Protein AF-A0A1G7WP60-F1 (afdb_monomer)

Solvent-accessible surface area (backbone atoms only — not comparable to full-atom values): 7388 Å² total; per-residue (Å²): 134,84,81,77,76,77,74,82,80,55,51,59,45,76,47,82,53,97,54,38,37,41,36,42,35,50,41,74,54,58,90,86,69,83,84,66,92,52,70,36,34,30,38,42,39,33,28,34,63,44,80,41,65,74,51,97,88,48,93,49,71,43,82,43,76,42,82,75,45,76,52,78,24,70,24,70,66,59,41,63,73,45,45,60,69,62,47,53,78,79,42,88,51,67,67,62,50,49,52,52,52,61,46,51,61,65,59,56,87,58,95,74,61,78,73,72,80,77,120

Secondary structure (DSSP, 8-state):
----------SEEEEE-SSEEEEEEEEEPPTT--S-S-SEEEEEEEEEEEEEES-SS---EEEEEEEEEEEEESSHHHHHHHHHHHHHTT---HHHHHHHHHHHHTTSPPTTGGGSTT-

Mean predicted aligned error: 8.59 Å

Structure (mmCIF, N/CA/C/O backbone):
data_AF-A0A1G7WP60-F1
#
_entry.id   AF-A0A1G7WP60-F1
#
loop_
_atom_site.group_PDB
_atom_site.id
_atom_site.type_symbol
_atom_site.label_atom_id
_atom_site.label_alt_id
_atom_site.label_comp_id
_atom_site.label_asym_id
_atom_site.label_entity_id
_atom_site.label_seq_id
_atom_site.pdbx_PDB_ins_code
_atom_site.Cartn_x
_atom_site.Cartn_y
_atom_site.Cartn_z
_atom_site.occupancy
_atom_site.B_iso_or_equiv
_atom_site.auth_seq_id
_atom_site.auth_comp_id
_atom_site.auth_asym_id
_atom_site.auth_atom_id
_atom_site.pdbx_PDB_model_num
ATOM 1 N N . MET A 1 1 ? 32.785 -21.771 -2.236 1.00 37.09 1 MET A N 1
ATOM 2 C CA . MET A 1 1 ? 31.496 -21.533 -2.919 1.00 37.09 1 MET A CA 1
ATOM 3 C C . MET A 1 1 ? 30.654 -20.648 -2.013 1.00 37.09 1 MET A C 1
ATOM 5 O O . MET A 1 1 ? 30.282 -21.105 -0.944 1.00 37.09 1 MET A O 1
ATOM 9 N N . LEU A 1 2 ? 30.449 -19.373 -2.360 1.00 39.25 2 LEU A N 1
ATOM 10 C CA . LEU A 1 2 ? 29.543 -18.499 -1.605 1.00 39.25 2 LEU A CA 1
ATOM 11 C C . LEU A 1 2 ? 28.111 -18.818 -2.043 1.00 39.25 2 LEU A C 1
ATOM 13 O O . LEU A 1 2 ? 27.743 -18.547 -3.187 1.00 39.25 2 LEU A O 1
ATOM 17 N N . GLU A 1 3 ? 27.310 -19.388 -1.149 1.00 38.91 3 GLU A N 1
ATOM 18 C CA . GLU A 1 3 ? 25.867 -19.475 -1.343 1.00 38.91 3 GLU A CA 1
ATOM 19 C C . GLU A 1 3 ? 25.309 -18.052 -1.479 1.00 38.91 3 GLU A C 1
ATOM 21 O O . GLU A 1 3 ? 25.243 -17.286 -0.514 1.00 38.91 3 GLU A O 1
ATOM 26 N N . LYS A 1 4 ? 24.913 -17.665 -2.699 1.00 42.62 4 LYS A N 1
ATOM 27 C CA . LYS A 1 4 ? 24.044 -16.505 -2.907 1.00 42.62 4 LYS A CA 1
ATOM 28 C C . LYS A 1 4 ? 22.752 -16.788 -2.142 1.00 42.62 4 LYS A C 1
ATOM 30 O O . LYS A 1 4 ? 21.892 -17.507 -2.647 1.00 42.62 4 LYS A O 1
ATOM 35 N N . LYS A 1 5 ? 22.599 -16.221 -0.940 1.00 42.31 5 LYS A N 1
ATOM 36 C CA . LYS A 1 5 ? 21.296 -16.118 -0.272 1.00 42.31 5 LYS A CA 1
ATOM 37 C C . LYS A 1 5 ? 20.325 -15.512 -1.286 1.00 42.31 5 LYS A C 1
ATOM 39 O O . LYS A 1 5 ? 20.432 -14.330 -1.605 1.00 42.31 5 LYS A O 1
ATOM 44 N N . LYS A 1 6 ? 19.412 -16.321 -1.838 1.00 45.34 6 LYS A N 1
ATOM 45 C CA . LYS A 1 6 ? 18.284 -15.838 -2.644 1.00 45.34 6 LYS A CA 1
ATOM 46 C C . LYS A 1 6 ? 17.517 -14.868 -1.747 1.00 45.34 6 LYS A C 1
ATOM 48 O O . LYS A 1 6 ? 16.835 -15.300 -0.820 1.00 45.34 6 LYS A O 1
ATOM 53 N N . GLN A 1 7 ? 17.691 -13.565 -1.968 1.00 53.47 7 GLN A N 1
ATOM 54 C CA . GLN A 1 7 ? 16.920 -12.531 -1.288 1.00 53.47 7 GLN A CA 1
ATOM 55 C C . GLN A 1 7 ? 15.442 -12.881 -1.496 1.00 53.47 7 GLN A C 1
ATOM 57 O O . GLN A 1 7 ? 14.991 -12.990 -2.639 1.00 53.47 7 GLN A O 1
ATOM 62 N N . LYS A 1 8 ? 14.709 -13.150 -0.410 1.00 60.06 8 LYS A N 1
ATOM 63 C CA . LYS A 1 8 ? 13.287 -13.492 -0.494 1.00 60.06 8 LYS A CA 1
ATOM 64 C C . LYS A 1 8 ? 12.569 -12.296 -1.116 1.00 60.06 8 LYS A C 1
ATOM 66 O O . LYS A 1 8 ? 12.548 -11.216 -0.528 1.00 60.06 8 LYS A O 1
ATOM 71 N N . ARG A 1 9 ? 12.070 -12.484 -2.337 1.00 70.31 9 ARG A N 1
ATOM 72 C CA . ARG A 1 9 ? 11.338 -11.467 -3.094 1.00 70.31 9 ARG A CA 1
ATOM 73 C C . ARG A 1 9 ? 10.068 -11.119 -2.320 1.00 70.31 9 ARG A C 1
ATOM 75 O O . ARG A 1 9 ? 9.400 -12.017 -1.814 1.00 70.31 9 ARG A O 1
ATOM 82 N N . LEU A 1 10 ? 9.787 -9.828 -2.176 1.00 80.62 10 LEU A N 1
ATOM 83 C CA . LEU A 1 10 ? 8.564 -9.357 -1.536 1.00 80.62 10 LEU A CA 1
ATOM 84 C C . LEU A 1 10 ? 7.500 -9.149 -2.608 1.00 80.62 10 LEU A C 1
ATOM 86 O O . LEU A 1 10 ? 7.736 -8.444 -3.588 1.00 80.62 10 LEU A O 1
ATOM 90 N N . ASP A 1 11 ? 6.334 -9.749 -2.402 1.00 90.31 11 ASP A N 1
ATOM 91 C CA . ASP A 1 11 ? 5.169 -9.549 -3.270 1.00 90.31 11 ASP A CA 1
ATOM 92 C C . ASP A 1 11 ? 4.296 -8.395 -2.771 1.00 90.31 11 ASP A C 1
ATOM 94 O O . ASP A 1 11 ? 3.508 -7.828 -3.519 1.00 90.31 11 ASP A O 1
ATOM 98 N N . PHE A 1 12 ? 4.462 -7.990 -1.512 1.00 95.81 12 PHE A N 1
ATOM 99 C CA . PHE A 1 12 ? 3.811 -6.811 -0.966 1.00 95.81 12 PHE A CA 1
ATOM 100 C C . PHE A 1 12 ? 4.610 -6.204 0.186 1.00 95.81 12 PHE A C 1
ATOM 102 O O . PHE A 1 12 ? 5.424 -6.864 0.837 1.00 95.81 12 PHE A O 1
ATOM 109 N N . VAL A 1 13 ? 4.332 -4.933 0.450 1.00 96.44 13 VAL A N 1
ATOM 110 C CA . V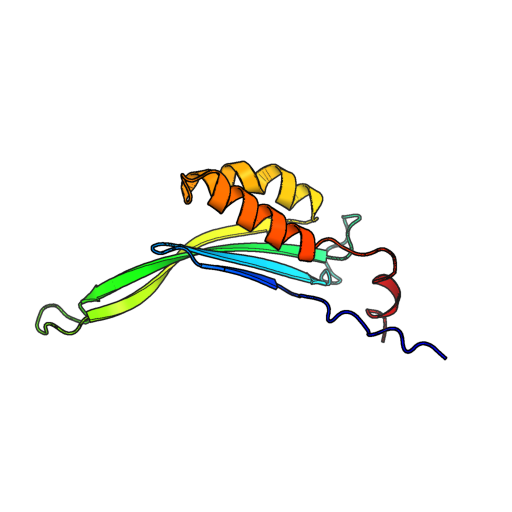AL A 1 13 ? 4.704 -4.227 1.670 1.00 96.44 13 VAL A CA 1
ATOM 111 C C . VAL A 1 13 ? 3.456 -3.669 2.331 1.00 96.44 13 VAL A C 1
ATOM 113 O O . VAL A 1 13 ? 2.454 -3.365 1.682 1.00 96.44 13 VAL A O 1
ATOM 116 N N . LYS A 1 14 ? 3.522 -3.554 3.652 1.00 96.31 14 LYS A N 1
ATOM 117 C CA . LYS A 1 14 ? 2.431 -3.063 4.479 1.00 96.31 14 LYS A C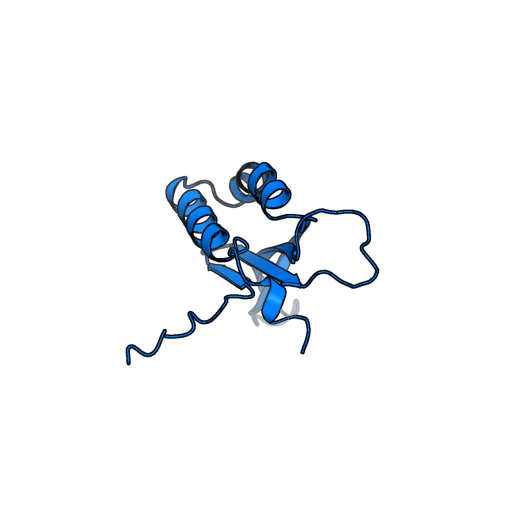A 1
ATOM 118 C C . LYS A 1 14 ? 2.973 -2.020 5.440 1.00 96.31 14 LYS A C 1
ATOM 120 O O . LYS A 1 14 ? 3.961 -2.272 6.124 1.00 96.31 14 LYS A O 1
ATOM 125 N N . TYR A 1 15 ? 2.294 -0.887 5.494 1.00 96.44 15 TYR A N 1
ATOM 126 C CA . TYR A 1 15 ? 2.511 0.169 6.464 1.00 96.44 15 TYR A CA 1
ATOM 127 C C . TYR A 1 15 ? 1.295 0.270 7.381 1.00 96.44 15 TYR A C 1
ATOM 129 O O . TYR A 1 15 ? 0.150 0.223 6.921 1.00 96.44 15 TYR A O 1
ATOM 137 N N . LEU A 1 16 ? 1.554 0.370 8.680 1.00 94.25 16 LEU A N 1
ATOM 138 C CA . LEU A 1 16 ? 0.538 0.490 9.716 1.00 94.25 16 LEU A CA 1
ATOM 139 C C . LEU A 1 16 ? 0.690 1.853 10.382 1.00 94.25 16 LEU A C 1
ATOM 141 O O . LEU A 1 16 ? 1.711 2.124 11.004 1.00 94.25 16 LEU A O 1
ATOM 145 N N . ASN A 1 17 ? -0.339 2.677 10.252 1.00 90.31 17 ASN A N 1
ATOM 146 C CA . ASN A 1 17 ? -0.550 3.882 11.038 1.00 90.31 17 ASN A CA 1
ATOM 147 C C . ASN A 1 17 ? -1.749 3.652 11.973 1.00 90.31 17 ASN A C 1
ATOM 149 O O . ASN A 1 17 ? -2.527 2.718 11.763 1.00 90.31 17 ASN A O 1
ATOM 153 N N . ASP A 1 18 ? -1.923 4.516 12.972 1.00 86.62 18 ASP A N 1
ATOM 154 C CA . ASP A 1 18 ? -2.982 4.376 13.982 1.00 86.62 18 ASP A CA 1
ATOM 155 C C . ASP A 1 18 ? -4.385 4.281 13.355 1.00 86.62 18 ASP A C 1
ATOM 157 O O . ASP A 1 18 ? -5.185 3.418 13.721 1.00 86.62 18 ASP A O 1
ATOM 161 N N . ASP A 1 19 ? -4.650 5.111 12.344 1.00 89.56 19 ASP A N 1
ATOM 162 C CA . ASP A 1 19 ? -5.930 5.137 11.632 1.00 89.56 19 ASP A CA 1
ATOM 163 C C . ASP A 1 19 ? -5.945 4.269 10.369 1.00 89.56 19 ASP A C 1
ATOM 165 O O . ASP A 1 19 ? -6.964 3.656 10.035 1.00 89.56 19 ASP A O 1
ATOM 169 N N . TYR A 1 20 ? -4.823 4.217 9.647 1.00 94.81 20 TYR A N 1
ATOM 170 C CA . TYR A 1 20 ? -4.766 3.705 8.279 1.00 94.81 20 TYR A CA 1
ATOM 171 C C . TYR A 1 20 ? -3.772 2.562 8.127 1.00 94.81 20 TYR A C 1
ATOM 173 O O . TYR A 1 20 ? -2.653 2.587 8.626 1.00 94.81 20 TYR A O 1
ATOM 181 N N . THR A 1 21 ? -4.166 1.570 7.344 1.00 95.88 21 THR A N 1
ATOM 182 C CA . THR A 1 21 ? -3.291 0.531 6.818 1.00 95.88 21 THR A CA 1
ATOM 183 C C . THR A 1 21 ? -3.105 0.777 5.3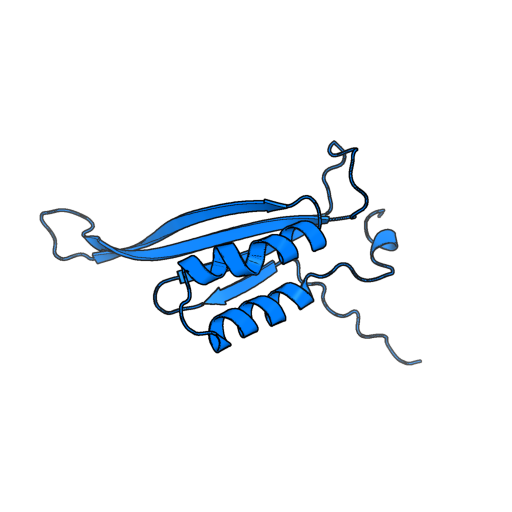32 1.00 95.88 21 THR A C 1
ATOM 185 O O . THR A 1 21 ? -4.082 0.804 4.587 1.00 95.88 21 THR A O 1
ATOM 188 N N . ILE A 1 22 ? -1.855 0.929 4.908 1.00 97.38 22 ILE A N 1
ATOM 189 C CA . ILE A 1 22 ? -1.483 1.095 3.504 1.00 97.38 22 ILE A CA 1
ATOM 190 C C . ILE A 1 22 ? -0.797 -0.192 3.056 1.00 97.38 22 ILE A C 1
ATOM 192 O O . ILE A 1 22 ? 0.172 -0.637 3.673 1.00 97.38 22 ILE A O 1
ATOM 196 N N . VAL A 1 23 ? -1.297 -0.807 1.991 1.00 97.62 23 VAL A N 1
ATOM 197 C CA . VAL A 1 23 ? -0.717 -2.006 1.384 1.00 97.62 23 VAL A CA 1
ATOM 198 C C . VAL A 1 23 ? -0.346 -1.680 -0.047 1.00 97.62 23 VAL A C 1
ATOM 200 O O . VAL A 1 23 ? -1.187 -1.239 -0.826 1.00 97.62 23 VAL A O 1
ATOM 203 N N . ILE A 1 24 ? 0.910 -1.937 -0.392 1.00 97.81 24 ILE A N 1
ATOM 204 C CA . ILE A 1 24 ? 1.397 -1.865 -1.765 1.00 97.81 24 ILE A CA 1
ATOM 205 C C . ILE A 1 24 ? 1.789 -3.2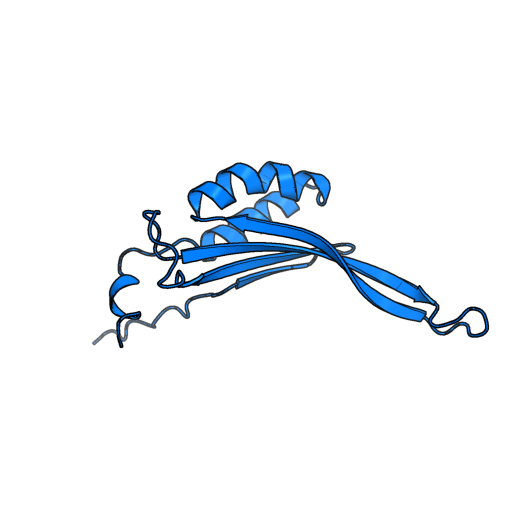79 -2.155 1.00 97.81 24 ILE A C 1
ATOM 207 O O . ILE A 1 24 ? 2.590 -3.901 -1.464 1.00 97.81 24 ILE A O 1
ATOM 211 N N . ALA A 1 25 ? 1.221 -3.803 -3.230 1.00 96.75 25 ALA A N 1
ATOM 212 C CA . ALA A 1 25 ? 1.526 -5.135 -3.731 1.00 96.75 25 ALA A CA 1
ATOM 213 C C . ALA A 1 25 ? 2.042 -5.066 -5.166 1.00 96.75 25 ALA A C 1
ATOM 215 O O . ALA A 1 25 ? 1.683 -4.162 -5.920 1.00 96.75 25 ALA A O 1
ATOM 216 N N . ARG A 1 26 ? 2.865 -6.039 -5.547 1.00 93.81 26 ARG A N 1
ATOM 217 C CA . ARG A 1 26 ? 3.268 -6.302 -6.925 1.00 93.81 26 ARG A CA 1
ATOM 218 C C . ARG A 1 26 ? 2.839 -7.712 -7.299 1.00 93.81 26 ARG A C 1
ATOM 220 O O . ARG A 1 26 ? 2.965 -8.637 -6.506 1.00 93.81 26 ARG A O 1
ATOM 227 N N . HIS A 1 27 ? 2.357 -7.879 -8.517 1.00 91.62 27 HIS A N 1
ATOM 228 C CA . HIS A 1 27 ? 1.970 -9.173 -9.061 1.00 91.62 27 HIS A CA 1
ATOM 229 C C . HIS A 1 27 ? 2.599 -9.333 -10.443 1.00 91.62 27 HIS A C 1
ATOM 231 O O . HIS A 1 27 ? 2.625 -8.349 -11.194 1.00 91.62 27 HIS A O 1
ATOM 237 N N . PRO A 1 28 ? 3.109 -10.526 -10.806 1.00 89.88 28 PRO A N 1
ATOM 238 C CA . PRO A 1 28 ? 3.525 -10.797 -12.176 1.00 89.88 28 PRO A CA 1
ATOM 239 C C . PRO A 1 28 ? 2.414 -10.416 -13.146 1.00 89.88 28 PRO A C 1
ATOM 241 O O . PRO A 1 28 ? 1.232 -10.627 -12.873 1.00 89.88 28 PRO A O 1
ATOM 244 N N . ARG A 1 29 ? 2.752 -9.798 -14.267 1.00 85.56 29 ARG A N 1
ATOM 245 C CA . ARG A 1 29 ? 1.707 -9.336 -15.170 1.00 85.56 29 ARG A CA 1
ATOM 246 C C . ARG A 1 29 ? 0.872 -10.507 -15.698 1.00 85.56 29 ARG A C 1
ATOM 248 O O . ARG A 1 29 ? 1.385 -11.581 -15.996 1.00 85.56 29 ARG A O 1
ATOM 255 N N . PHE A 1 30 ? -0.429 -10.276 -15.838 1.00 83.38 30 PHE A N 1
ATOM 256 C CA . PHE A 1 30 ? -1.314 -11.234 -16.483 1.00 83.38 30 PHE A CA 1
ATOM 257 C C . PHE A 1 30 ? -1.031 -11.308 -17.985 1.00 83.38 30 PHE A C 1
ATOM 259 O O . PHE A 1 30 ? -0.879 -10.281 -18.642 1.00 83.38 30 PHE A O 1
ATOM 266 N N . HIS A 1 31 ? -1.048 -12.518 -18.541 1.00 80.81 31 HIS A N 1
ATOM 267 C CA . HIS A 1 31 ? -0.756 -12.786 -19.955 1.00 80.81 31 HIS A CA 1
ATOM 268 C C . HIS A 1 31 ? -1.605 -11.973 -20.952 1.00 80.81 31 HIS A C 1
ATOM 270 O O . HIS A 1 31 ? -1.171 -11.738 -22.074 1.00 80.81 31 HIS A O 1
ATOM 276 N N . TRP A 1 32 ? -2.796 -11.519 -20.551 1.00 79.88 32 TRP A N 1
ATOM 277 C CA . TRP A 1 32 ? -3.706 -10.734 -21.390 1.00 79.88 32 TRP A CA 1
ATOM 278 C C . TRP A 1 32 ? -3.409 -9.220 -21.411 1.00 79.88 32 TRP A C 1
ATOM 280 O O . TRP A 1 32 ? -4.019 -8.492 -22.187 1.00 79.88 32 TRP A O 1
ATOM 290 N N . MET A 1 33 ? -2.48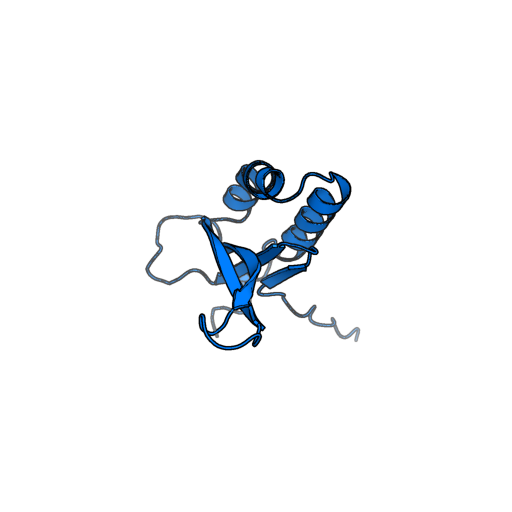3 -8.718 -20.585 1.00 75.31 33 MET A N 1
ATOM 291 C CA . MET A 1 33 ? -2.086 -7.303 -20.569 1.00 75.31 33 MET A CA 1
ATOM 292 C C . MET A 1 33 ? -0.889 -7.070 -21.514 1.00 75.31 33 MET A C 1
ATOM 294 O O . MET A 1 33 ? 0.268 -7.135 -21.102 1.00 75.31 33 MET A O 1
ATOM 298 N N . SER A 1 34 ? -1.161 -6.799 -22.792 1.00 59.84 34 SER A N 1
ATOM 299 C CA . SER A 1 34 ? -0.180 -6.827 -23.897 1.00 59.84 34 SER A CA 1
ATOM 300 C C . SER A 1 34 ? 0.571 -5.516 -24.206 1.00 59.84 34 SER A C 1
ATOM 302 O O . SER A 1 34 ? 1.323 -5.477 -25.175 1.00 59.84 34 SER A O 1
ATOM 304 N N . HIS A 1 35 ? 0.407 -4.434 -23.430 1.00 61.59 35 HIS A N 1
ATOM 305 C CA . HIS A 1 35 ? 0.794 -3.076 -23.879 1.00 61.59 35 HIS A CA 1
ATOM 306 C C . HIS A 1 35 ? 1.728 -2.278 -22.958 1.00 61.59 35 HIS A C 1
ATOM 308 O O . HIS A 1 35 ? 1.699 -1.049 -22.970 1.00 61.59 35 HIS A O 1
ATOM 314 N N . THR A 1 36 ? 2.570 -2.927 -22.155 1.00 64.56 36 THR A N 1
ATOM 315 C CA . THR A 1 36 ? 3.438 -2.195 -21.214 1.00 64.56 36 THR A CA 1
ATOM 316 C C . THR A 1 36 ? 4.807 -2.845 -21.032 1.00 64.56 36 THR A C 1
ATOM 318 O O . THR A 1 36 ? 4.947 -4.057 -21.136 1.00 64.56 36 THR A O 1
ATOM 321 N N . GLU A 1 37 ? 5.827 -2.047 -20.720 1.00 72.12 37 GLU A N 1
ATOM 322 C CA . GLU A 1 37 ? 7.229 -2.503 -20.674 1.00 72.12 37 GLU A CA 1
ATOM 323 C C . GLU A 1 37 ? 7.637 -3.189 -19.353 1.00 72.12 37 GLU A C 1
ATOM 325 O O . GLU A 1 37 ? 8.641 -3.889 -19.311 1.00 72.12 37 GLU A O 1
ATOM 330 N N . SER A 1 38 ? 6.880 -3.014 -18.261 1.00 83.12 38 SER A N 1
ATOM 331 C CA . SER A 1 38 ? 7.214 -3.640 -16.958 1.00 83.12 38 SER A CA 1
ATOM 332 C C . SER A 1 38 ? 6.816 -5.123 -16.892 1.00 83.12 38 SER A C 1
ATOM 334 O O . SER A 1 38 ? 5.882 -5.521 -17.567 1.00 83.12 38 SER A O 1
ATOM 336 N N . ASN A 1 39 ? 7.449 -5.954 -16.061 1.00 86.06 39 ASN A N 1
ATOM 337 C CA . ASN A 1 39 ? 7.009 -7.351 -15.872 1.00 86.06 39 ASN A CA 1
ATOM 338 C C . ASN A 1 39 ? 5.943 -7.522 -14.779 1.00 86.06 39 ASN A C 1
ATOM 340 O O . ASN A 1 39 ? 5.385 -8.609 -14.605 1.00 86.06 39 ASN A O 1
ATOM 344 N N . TYR A 1 40 ? 5.632 -6.445 -14.060 1.00 90.50 40 TYR A N 1
ATOM 345 C CA . TYR A 1 40 ? 4.734 -6.457 -12.916 1.00 90.50 40 TYR A CA 1
ATOM 346 C C . TYR A 1 40 ? 3.590 -5.456 -13.081 1.00 90.50 40 TYR A C 1
ATOM 348 O O . TYR A 1 40 ? 3.682 -4.457 -13.797 1.00 90.50 40 TYR A O 1
ATOM 356 N N . VAL A 1 41 ? 2.499 -5.745 -12.383 1.00 92.69 41 VAL A N 1
ATOM 357 C CA . VAL A 1 41 ? 1.399 -4.823 -12.100 1.00 92.69 41 VAL A CA 1
ATOM 358 C C . VAL A 1 41 ? 1.431 -4.534 -10.608 1.00 92.69 41 VAL A C 1
ATOM 360 O O . VAL A 1 41 ? 1.713 -5.426 -9.807 1.00 92.69 41 VAL A O 1
ATOM 363 N N . TYR A 1 42 ? 1.158 -3.291 -10.237 1.00 95.00 42 TYR A N 1
ATOM 364 C CA . TYR A 1 42 ? 1.218 -2.838 -8.856 1.00 95.00 42 TYR A CA 1
ATOM 365 C C . TYR A 1 42 ? -0.164 -2.432 -8.363 1.00 95.00 42 TYR A C 1
ATOM 367 O O . TYR A 1 42 ? -0.962 -1.871 -9.109 1.00 95.00 42 TYR A O 1
ATOM 375 N N . PHE A 1 43 ? -0.431 -2.695 -7.092 1.00 96.88 43 PHE A N 1
ATOM 376 C CA . PHE A 1 43 ? -1.696 -2.401 -6.434 1.00 96.88 43 PHE A CA 1
ATOM 377 C C . PHE A 1 43 ? -1.420 -1.559 -5.199 1.00 96.88 43 PHE A C 1
ATOM 379 O O . PHE A 1 43 ? -0.515 -1.882 -4.432 1.00 96.88 43 PHE A O 1
ATOM 386 N N . LEU A 1 44 ? -2.209 -0.512 -4.994 1.00 98.12 44 LEU A N 1
ATOM 387 C CA . LEU A 1 44 ? -2.210 0.291 -3.776 1.00 98.12 44 LEU A CA 1
ATOM 388 C C . LEU A 1 44 ? -3.590 0.187 -3.138 1.00 98.12 44 LEU A C 1
ATOM 390 O O . LEU A 1 44 ? -4.577 0.537 -3.778 1.00 98.12 44 LEU A O 1
ATOM 394 N N . TYR A 1 45 ? -3.638 -0.258 -1.887 1.00 97.75 45 TYR A N 1
ATOM 395 C CA . TYR A 1 45 ? -4.841 -0.298 -1.065 1.00 97.75 45 TYR A CA 1
ATOM 396 C C . TYR A 1 45 ? -4.621 0.518 0.201 1.00 97.75 45 TYR A C 1
ATOM 398 O O . TYR A 1 45 ? -3.583 0.390 0.852 1.00 97.75 45 TYR A O 1
ATOM 406 N N . ILE A 1 46 ? -5.613 1.317 0.581 1.00 97.44 46 ILE A N 1
ATOM 407 C CA . ILE A 1 46 ? -5.616 2.046 1.849 1.00 97.44 46 ILE A CA 1
ATOM 408 C C . ILE A 1 46 ? -6.915 1.719 2.562 1.00 97.44 46 ILE A C 1
ATOM 410 O O . ILE A 1 46 ? -8.000 1.961 2.034 1.00 97.44 46 ILE A O 1
ATOM 414 N N . THR A 1 47 ? -6.806 1.155 3.759 1.00 96.44 47 THR A N 1
ATOM 415 C CA . THR A 1 47 ? -7.958 0.829 4.598 1.00 96.44 47 THR A CA 1
ATOM 416 C C . THR A 1 47 ? -7.881 1.574 5.915 1.00 96.44 47 THR A C 1
ATOM 418 O O . THR A 1 47 ? -6.820 1.603 6.536 1.00 96.44 47 THR A O 1
ATOM 421 N N . ARG A 1 48 ? -9.001 2.106 6.392 1.00 94.50 48 ARG A N 1
ATOM 422 C CA . ARG A 1 48 ? -9.108 2.682 7.731 1.00 94.50 48 ARG A CA 1
ATOM 423 C C . ARG A 1 48 ? -9.663 1.657 8.706 1.00 94.50 48 ARG A C 1
ATOM 425 O O . ARG A 1 48 ? -10.686 1.033 8.423 1.00 94.50 48 ARG A O 1
ATOM 432 N N . THR A 1 49 ? -9.031 1.516 9.866 1.00 87.88 49 THR A N 1
ATOM 433 C CA . THR A 1 49 ? -9.646 0.772 10.967 1.00 87.88 49 THR A CA 1
ATOM 434 C C . THR A 1 49 ? -10.726 1.642 11.606 1.00 87.88 49 THR A C 1
ATOM 436 O O . THR A 1 49 ? -10.446 2.760 12.026 1.00 87.88 49 THR A O 1
ATOM 439 N N . GLN A 1 50 ? -11.945 1.125 11.744 1.00 85.50 50 GLN A N 1
ATOM 440 C CA . GLN A 1 50 ? -12.996 1.762 12.536 1.00 85.50 50 GLN A CA 1
ATOM 441 C C . GLN A 1 50 ? -13.630 0.785 13.519 1.00 85.50 50 GLN A C 1
ATOM 443 O O . GLN A 1 50 ? -13.950 -0.352 13.177 1.00 85.50 50 GLN A O 1
ATOM 448 N N . ASN A 1 51 ? -13.863 1.270 14.733 1.00 83.44 51 ASN A N 1
ATOM 449 C CA . ASN A 1 51 ? -14.689 0.601 15.724 1.00 83.44 51 ASN A CA 1
ATOM 450 C C . ASN A 1 51 ? -16.148 0.999 15.485 1.00 83.44 51 ASN A C 1
ATOM 452 O O . ASN A 1 51 ? -16.461 2.189 15.449 1.00 83.44 51 ASN A O 1
ATOM 456 N N . ARG A 1 52 ? -17.035 0.022 15.294 1.00 79.50 52 ARG A N 1
ATOM 457 C CA . ARG A 1 52 ? -18.478 0.246 15.132 1.00 79.50 52 ARG A CA 1
ATOM 458 C C . ARG A 1 52 ? -19.254 -0.672 16.064 1.00 79.50 52 ARG A C 1
ATOM 460 O O . ARG A 1 52 ? -18.836 -1.804 16.303 1.00 79.50 52 ARG A O 1
ATOM 467 N N . PHE A 1 53 ? -20.382 -0.185 16.567 1.00 81.88 53 PHE A N 1
ATOM 468 C CA . PHE A 1 53 ? -21.314 -1.012 17.324 1.00 81.88 53 PHE A CA 1
ATOM 469 C C . PHE A 1 53 ? -21.889 -2.111 16.428 1.00 81.88 53 PHE A C 1
ATOM 471 O O . PHE A 1 53 ? -22.140 -1.883 15.243 1.00 81.88 53 PHE A O 1
ATOM 478 N N . ILE A 1 54 ? -22.018 -3.314 16.984 1.00 78.38 54 ILE A N 1
ATOM 479 C CA . ILE A 1 54 ? -22.526 -4.486 16.261 1.00 78.38 54 ILE A CA 1
ATOM 480 C C . ILE A 1 54 ? -24.045 -4.383 16.081 1.00 78.38 54 ILE A C 1
ATOM 482 O O . ILE A 1 54 ? -24.556 -4.744 15.024 1.00 78.38 54 ILE A O 1
ATOM 486 N N . ASP A 1 55 ? -24.752 -3.847 17.076 1.00 76.00 55 ASP A N 1
ATOM 487 C CA . ASP A 1 55 ? -26.164 -3.485 16.979 1.00 76.00 55 ASP A CA 1
ATOM 488 C C . ASP A 1 55 ? -26.471 -2.229 17.826 1.00 76.00 55 ASP A C 1
ATOM 490 O O . ASP A 1 55 ? -25.606 -1.706 18.528 1.00 76.00 55 ASP A O 1
ATOM 494 N N . GLU A 1 56 ? -27.708 -1.734 17.759 1.00 73.44 56 GLU A N 1
ATOM 495 C CA . GLU A 1 56 ? -28.172 -0.573 18.540 1.00 73.44 56 GLU A CA 1
ATOM 496 C C . GLU A 1 56 ? -28.537 -0.912 20.000 1.00 73.44 56 GLU A C 1
ATOM 498 O O . GLU A 1 56 ? -28.859 -0.022 20.786 1.00 73.44 56 GLU A O 1
ATOM 503 N N . LYS A 1 57 ? -28.536 -2.198 20.372 1.00 74.75 57 LYS A N 1
ATOM 504 C CA . LYS A 1 57 ? -29.065 -2.721 21.644 1.00 74.75 57 LYS A CA 1
ATOM 505 C C . LYS A 1 57 ? -27.979 -3.243 22.586 1.00 74.75 57 LYS A C 1
ATOM 507 O O . LYS A 1 57 ? -28.257 -3.518 23.751 1.00 74.75 57 LYS A O 1
ATOM 512 N N . THR A 1 58 ? -26.752 -3.380 22.104 1.00 66.94 58 THR A N 1
ATOM 513 C CA . THR A 1 58 ? -25.609 -3.946 22.807 1.00 66.94 58 THR A CA 1
ATOM 514 C C . THR A 1 58 ? -24.433 -2.984 22.719 1.00 66.94 58 THR A C 1
ATOM 516 O O . THR A 1 58 ? -24.127 -2.410 21.679 1.00 66.94 58 THR A O 1
ATOM 519 N N . ALA A 1 59 ? -23.699 -2.843 23.822 1.00 76.75 59 ALA A N 1
ATOM 520 C CA . ALA A 1 59 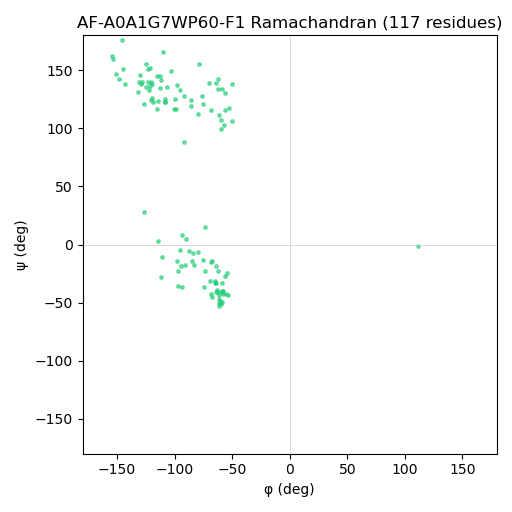? -22.441 -2.095 23.853 1.00 76.75 59 ALA A CA 1
ATOM 521 C C . ALA A 1 59 ? -21.279 -2.851 23.167 1.00 76.75 59 ALA A C 1
ATOM 523 O O . ALA A 1 59 ? -20.111 -2.529 23.383 1.00 76.75 59 ALA A O 1
ATOM 524 N N . ALA A 1 60 ? -21.575 -3.888 22.376 1.00 78.69 60 ALA A N 1
ATOM 525 C CA . ALA A 1 60 ? -20.567 -4.687 21.706 1.00 78.69 60 ALA A CA 1
ATOM 526 C C . ALA A 1 60 ? -19.995 -3.904 20.517 1.00 78.69 60 ALA A C 1
ATOM 528 O O . ALA A 1 60 ? -20.714 -3.511 19.598 1.00 78.69 60 ALA A O 1
ATOM 529 N N . VAL A 1 61 ? -18.682 -3.680 20.539 1.00 80.69 61 VAL A N 1
ATOM 530 C CA . VAL A 1 61 ? -17.950 -2.942 19.507 1.00 80.69 61 VAL A CA 1
ATOM 531 C C . VAL A 1 61 ? -17.111 -3.924 18.698 1.00 80.69 61 VAL A C 1
ATOM 533 O O . VAL A 1 61 ? -16.263 -4.623 19.251 1.00 80.69 61 VAL A O 1
ATOM 536 N N . ALA A 1 62 ? -17.323 -3.957 17.384 1.00 80.81 62 ALA A N 1
ATOM 537 C CA . ALA A 1 62 ? -16.493 -4.700 16.445 1.00 80.81 62 ALA A CA 1
ATOM 538 C C . ALA A 1 62 ? -15.551 -3.765 15.681 1.00 80.81 62 ALA A C 1
ATOM 540 O O . ALA A 1 62 ? -15.859 -2.602 15.406 1.00 80.81 62 ALA A O 1
ATOM 541 N N . ARG A 1 63 ? -14.384 -4.302 15.325 1.00 80.75 63 ARG A N 1
ATOM 542 C CA . ARG A 1 63 ? -13.341 -3.601 14.576 1.00 80.75 63 ARG A CA 1
ATOM 543 C C . ARG A 1 63 ? -13.439 -3.984 13.101 1.00 80.75 63 ARG A C 1
ATOM 545 O O . ARG A 1 63 ? -13.241 -5.143 12.749 1.00 80.75 63 ARG A O 1
ATOM 552 N N . TYR A 1 64 ? -13.720 -3.006 12.248 1.00 83.62 64 TYR A N 1
ATOM 553 C CA . TYR A 1 64 ? -13.863 -3.174 10.803 1.00 83.62 64 TYR A CA 1
ATOM 554 C C . TYR A 1 64 ? -12.732 -2.461 10.063 1.00 83.62 64 TYR A C 1
ATOM 556 O O . TYR A 1 64 ? -12.304 -1.380 10.466 1.00 83.62 64 TYR A O 1
ATOM 564 N N . ASN A 1 65 ? -12.284 -3.042 8.951 1.00 86.56 65 ASN A N 1
ATOM 565 C CA . ASN A 1 65 ? -11.393 -2.372 8.006 1.00 86.56 65 ASN A CA 1
ATOM 566 C C . ASN A 1 65 ? -12.222 -1.872 6.828 1.00 86.56 65 ASN A C 1
ATOM 568 O O . ASN A 1 65 ? -12.812 -2.665 6.098 1.00 86.56 65 ASN A O 1
ATOM 572 N N . ILE A 1 66 ? -12.270 -0.558 6.653 1.00 91.75 66 ILE A N 1
ATOM 573 C CA . ILE A 1 66 ? -13.015 0.085 5.575 1.00 91.75 66 ILE A CA 1
ATOM 574 C C . ILE A 1 66 ? -12.034 0.433 4.472 1.00 91.75 66 ILE A C 1
ATOM 576 O O . ILE A 1 66 ? -11.054 1.126 4.730 1.00 91.75 66 ILE A O 1
ATOM 580 N N . LEU A 1 67 ? -12.294 -0.030 3.251 1.00 95.19 67 LEU A N 1
ATOM 581 C CA . LEU A 1 67 ? -11.511 0.355 2.083 1.00 95.19 67 LEU A CA 1
ATOM 582 C C . LEU A 1 67 ? -11.766 1.831 1.757 1.00 95.19 67 LEU A C 1
ATOM 584 O O . LEU A 1 67 ? -12.887 2.209 1.432 1.00 95.19 67 LEU A O 1
ATOM 588 N N . CYS A 1 68 ? -10.725 2.651 1.862 1.00 95.06 68 CYS A N 1
ATOM 589 C CA . CYS A 1 68 ? -10.772 4.081 1.561 1.00 95.06 68 CYS A CA 1
ATOM 590 C C . CYS A 1 68 ? -10.273 4.373 0.147 1.00 95.06 68 CYS A C 1
ATOM 592 O O . CYS A 1 68 ? -10.800 5.254 -0.520 1.00 95.06 68 CYS A O 1
ATOM 594 N N . PHE A 1 69 ? -9.274 3.619 -0.311 1.00 97.06 69 PHE A N 1
ATOM 595 C CA . PHE A 1 69 ? -8.664 3.821 -1.616 1.00 97.06 69 PHE A CA 1
ATOM 596 C C . PHE A 1 69 ? -8.182 2.503 -2.209 1.00 97.06 69 PHE A C 1
ATOM 598 O O . PHE A 1 69 ? -7.626 1.661 -1.497 1.00 97.06 69 PHE A O 1
ATOM 605 N N . GLN A 1 70 ? -8.344 2.363 -3.523 1.00 97.19 70 GLN A N 1
ATOM 606 C CA . GLN A 1 70 ? -7.706 1.317 -4.309 1.00 97.19 70 GLN A CA 1
ATOM 607 C C . GLN A 1 70 ? -7.297 1.846 -5.683 1.00 97.19 70 GLN A C 1
ATOM 609 O O . GLN A 1 70 ? -8.071 2.548 -6.333 1.00 97.19 70 GLN A O 1
ATOM 614 N N . GLN A 1 71 ? -6.107 1.475 -6.151 1.00 97.44 71 GLN A N 1
ATOM 615 C CA . GLN A 1 71 ? -5.681 1.762 -7.520 1.00 97.44 71 GLN A CA 1
ATOM 616 C C . GLN A 1 71 ? -4.707 0.707 -8.045 1.00 97.44 71 GLN A C 1
ATOM 618 O O . GLN A 1 71 ? -3.887 0.164 -7.301 1.00 97.44 71 GLN A O 1
ATOM 623 N N . ILE A 1 72 ? -4.799 0.451 -9.351 1.00 95.25 72 ILE A N 1
ATOM 624 C CA . ILE A 1 72 ? -3.912 -0.437 -10.102 1.00 95.25 72 ILE A CA 1
ATOM 625 C C . ILE A 1 72 ? -2.981 0.415 -10.967 1.00 95.25 72 ILE A C 1
ATOM 627 O O . ILE A 1 72 ? -3.421 1.346 -11.642 1.00 95.25 72 ILE A O 1
ATOM 631 N N . TYR A 1 73 ? -1.698 0.070 -10.973 1.00 94.00 73 TYR A N 1
ATOM 632 C CA . TYR A 1 73 ? -0.662 0.725 -11.759 1.00 94.00 73 TYR A CA 1
ATOM 633 C C . TYR A 1 73 ? 0.023 -0.282 -12.671 1.00 94.00 73 TYR A C 1
ATOM 635 O O . TYR A 1 73 ? 0.440 -1.360 -12.248 1.00 94.00 73 TYR A O 1
ATOM 643 N N . SER A 1 74 ? 0.189 0.093 -13.934 1.00 91.56 74 SER A N 1
ATOM 644 C CA . SER A 1 74 ? 0.785 -0.775 -14.951 1.00 91.56 74 SER A CA 1
ATOM 645 C C . SER A 1 74 ? 2.307 -0.916 -14.842 1.00 91.56 74 SER A C 1
ATOM 647 O O . SER A 1 74 ? 2.889 -1.792 -15.479 1.00 91.56 74 SER A O 1
ATOM 649 N N . SER A 1 75 ? 2.962 -0.059 -14.055 1.00 91.25 75 SER A N 1
ATOM 650 C CA . SER A 1 75 ? 4.402 -0.105 -13.805 1.00 91.25 75 SER A CA 1
ATOM 651 C C . SER A 1 75 ? 4.759 0.528 -12.461 1.00 91.25 75 SER A C 1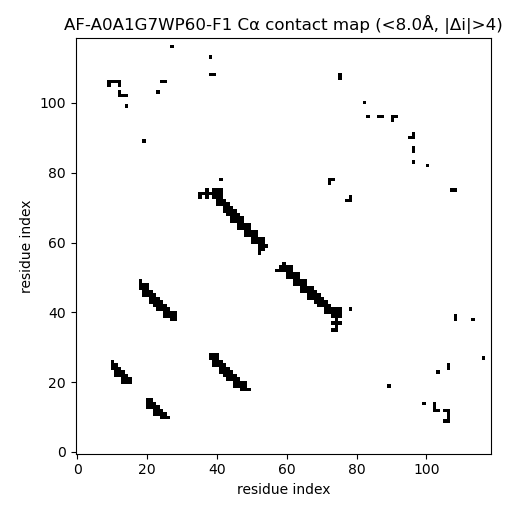
ATOM 653 O O . SER A 1 75 ? 4.005 1.347 -11.926 1.00 91.25 75 SER A O 1
ATOM 655 N N . TYR A 1 76 ? 5.958 0.214 -11.965 1.00 92.94 76 TYR A N 1
ATOM 656 C CA . TYR A 1 76 ? 6.526 0.848 -10.773 1.00 92.94 76 TYR A CA 1
ATOM 657 C C . TYR A 1 76 ? 6.633 2.373 -10.926 1.00 92.94 76 TYR A C 1
ATOM 659 O O . TYR A 1 76 ? 6.322 3.120 -10.007 1.00 92.94 76 TYR A O 1
ATOM 667 N N . SER A 1 77 ? 7.014 2.858 -12.114 1.00 93.00 77 SER A N 1
ATOM 668 C CA . SER A 1 77 ? 7.120 4.299 -12.375 1.00 93.00 77 SER A CA 1
ATOM 669 C C . SER A 1 77 ? 5.765 5.002 -12.267 1.00 93.00 77 SER A C 1
ATOM 671 O O . SER A 1 77 ? 5.682 6.081 -11.683 1.00 93.00 77 SER A O 1
ATOM 673 N N . CYS A 1 78 ? 4.697 4.385 -12.785 1.00 93.94 78 CYS A N 1
ATOM 674 C CA . CYS A 1 78 ? 3.339 4.916 -12.657 1.00 93.94 78 CYS A CA 1
ATOM 675 C C . CYS A 1 78 ? 2.909 5.017 -11.190 1.00 93.94 78 CYS A C 1
ATOM 677 O O . CYS A 1 78 ? 2.367 6.047 -10.805 1.00 93.94 78 CYS A O 1
ATOM 679 N N . LEU A 1 79 ? 3.196 3.986 -10.387 1.00 96.00 79 LEU A N 1
ATOM 680 C CA . LEU A 1 79 ? 2.944 3.996 -8.947 1.00 96.00 79 LEU A CA 1
ATOM 681 C C . LEU A 1 79 ? 3.703 5.139 -8.259 1.00 96.00 79 LEU A C 1
ATOM 683 O O . LEU A 1 79 ? 3.103 5.935 -7.551 1.00 96.00 79 LEU A O 1
ATOM 687 N N . MET A 1 80 ? 5.012 5.262 -8.488 1.00 95.75 80 MET A N 1
ATOM 688 C CA . MET A 1 80 ? 5.829 6.263 -7.792 1.00 95.75 80 MET A CA 1
ATOM 689 C C . MET A 1 80 ? 5.451 7.706 -8.133 1.00 95.75 80 MET A C 1
ATOM 691 O O . MET A 1 80 ? 5.550 8.578 -7.273 1.00 95.75 80 MET A O 1
ATOM 695 N N . LYS A 1 81 ? 4.981 7.966 -9.361 1.00 95.31 81 LYS A N 1
ATOM 696 C CA . LYS A 1 81 ? 4.504 9.296 -9.772 1.00 95.31 81 LYS A CA 1
ATOM 697 C C . LYS A 1 81 ? 3.255 9.745 -9.010 1.00 95.31 81 LYS A C 1
ATOM 699 O O . LYS A 1 81 ? 3.104 10.940 -8.782 1.00 95.31 81 LYS A O 1
ATOM 704 N N . SER A 1 82 ? 2.367 8.824 -8.634 1.00 95.50 82 SER A N 1
ATOM 705 C CA . SER A 1 82 ? 1.134 9.153 -7.905 1.00 95.50 82 SER A CA 1
ATOM 706 C C . SER A 1 82 ? 1.254 8.971 -6.393 1.00 95.50 82 SER A C 1
ATOM 708 O O . SER A 1 82 ? 0.490 9.587 -5.653 1.00 95.50 82 SER A O 1
ATOM 710 N N . LEU A 1 83 ? 2.199 8.142 -5.928 1.00 95.81 83 LEU A N 1
ATOM 711 C CA . LEU A 1 83 ? 2.273 7.689 -4.539 1.00 95.81 83 LEU A CA 1
ATOM 712 C C . LEU A 1 83 ? 2.284 8.850 -3.543 1.00 95.81 83 LEU A C 1
ATOM 714 O O . LEU A 1 83 ? 1.568 8.794 -2.552 1.00 95.81 83 LEU A O 1
ATOM 718 N N . TYR A 1 84 ? 3.044 9.915 -3.812 1.00 95.06 84 TYR A N 1
ATOM 719 C CA . TYR A 1 84 ? 3.113 11.059 -2.899 1.00 95.06 84 TYR A CA 1
ATOM 720 C C . TYR A 1 84 ? 1.744 11.716 -2.721 1.00 95.06 84 TYR A C 1
ATOM 722 O O . TYR A 1 84 ? 1.276 11.854 -1.594 1.00 95.06 84 TYR A O 1
ATOM 730 N N . ALA A 1 85 ? 1.094 12.063 -3.837 1.00 94.75 85 ALA A N 1
ATOM 731 C CA . ALA A 1 85 ? -0.197 12.739 -3.829 1.00 94.75 85 ALA A CA 1
ATOM 732 C C . ALA A 1 85 ? -1.242 11.903 -3.083 1.00 94.75 85 ALA A C 1
ATOM 734 O O . ALA A 1 85 ? -1.860 12.398 -2.147 1.00 94.75 85 ALA A O 1
ATOM 735 N N . VAL A 1 86 ? -1.345 10.611 -3.413 1.00 96.00 86 VAL A N 1
ATOM 736 C CA . VAL A 1 86 ? -2.304 9.709 -2.765 1.00 96.00 86 VAL A CA 1
ATOM 737 C C . VAL A 1 86 ? -2.025 9.588 -1.269 1.00 96.00 86 VAL A C 1
ATOM 739 O O . VAL A 1 86 ? -2.933 9.751 -0.466 1.00 96.00 86 VAL A O 1
ATOM 742 N N . ILE A 1 87 ? -0.785 9.306 -0.862 1.00 95.75 87 ILE A N 1
ATOM 743 C CA . ILE A 1 87 ? -0.471 9.045 0.551 1.00 95.75 87 ILE A CA 1
ATOM 744 C C . ILE A 1 87 ? -0.598 10.313 1.405 1.00 95.75 87 ILE A C 1
ATOM 746 O O . ILE A 1 87 ? -0.997 10.212 2.566 1.00 95.75 87 ILE A O 1
ATOM 750 N N . SER A 1 88 ? -0.334 11.492 0.835 1.00 95.50 88 SER A N 1
ATOM 751 C CA . SER A 1 88 ? -0.458 12.778 1.534 1.00 95.50 88 SER A CA 1
ATOM 752 C C . SER A 1 88 ? -1.890 13.129 1.961 1.00 95.50 88 SER A C 1
ATOM 754 O O . SER A 1 88 ? -2.075 13.921 2.880 1.00 95.50 88 SER A O 1
ATOM 756 N N . GLU A 1 89 ? -2.908 12.495 1.367 1.00 94.81 89 GLU A N 1
ATOM 757 C CA . GLU A 1 89 ? -4.305 12.631 1.809 1.00 94.81 89 GLU A CA 1
ATOM 758 C C . GLU A 1 89 ? -4.594 11.872 3.118 1.00 94.81 89 GLU A C 1
ATOM 760 O O . GLU A 1 89 ? -5.534 12.206 3.838 1.00 94.81 89 GLU A O 1
ATOM 765 N N . TYR A 1 90 ? -3.790 10.853 3.444 1.00 94.38 90 TYR A N 1
ATOM 766 C CA . TYR A 1 90 ? -4.011 9.964 4.594 1.00 94.38 90 TYR A CA 1
ATOM 767 C C . TYR A 1 90 ? -2.966 10.141 5.698 1.00 94.38 90 TYR A C 1
ATOM 769 O O . TYR A 1 90 ? -3.248 9.869 6.866 1.00 94.38 90 TYR A O 1
ATOM 777 N N . LEU A 1 91 ? -1.755 10.571 5.339 1.00 94.50 91 LEU A N 1
ATOM 778 C CA . LEU A 1 91 ? -0.646 10.820 6.253 1.00 94.50 91 LEU A CA 1
ATOM 779 C C . LEU A 1 91 ? -0.216 12.284 6.140 1.00 94.50 91 LEU A C 1
ATOM 781 O O . LEU A 1 91 ? 0.147 12.738 5.062 1.00 94.50 91 LEU A O 1
ATOM 785 N N . LEU A 1 92 ? -0.208 12.999 7.266 1.00 92.75 92 LEU A N 1
ATOM 786 C CA . LEU A 1 92 ? 0.235 14.401 7.329 1.00 92.75 92 LEU A CA 1
ATOM 787 C C . LEU A 1 92 ? 1.712 14.547 7.730 1.00 92.75 92 LEU A C 1
ATOM 789 O O . LEU A 1 92 ? 2.318 15.592 7.516 1.00 92.75 92 LEU A O 1
ATOM 793 N N . ASP A 1 93 ? 2.294 13.506 8.327 1.00 94.38 93 ASP A N 1
ATOM 794 C CA . ASP A 1 93 ? 3.686 13.498 8.776 1.00 94.38 93 ASP A CA 1
ATOM 795 C C . ASP A 1 93 ? 4.619 13.088 7.628 1.00 94.38 93 ASP A C 1
ATOM 797 O O . ASP A 1 93 ? 4.538 11.972 7.105 1.00 94.38 93 ASP A O 1
ATOM 801 N N . ALA A 1 94 ? 5.535 13.986 7.261 1.00 94.19 94 ALA A N 1
ATOM 802 C CA . ALA A 1 94 ? 6.507 13.771 6.194 1.00 94.19 94 ALA A CA 1
ATOM 803 C C . ALA A 1 94 ? 7.419 12.553 6.432 1.00 94.19 94 ALA A C 1
ATOM 805 O O . ALA A 1 94 ? 7.777 11.869 5.472 1.00 94.19 94 ALA A O 1
ATOM 806 N N . ASN A 1 95 ? 7.760 12.241 7.686 1.00 95.38 95 ASN A N 1
ATOM 807 C CA . ASN A 1 95 ? 8.577 11.072 8.014 1.00 95.38 95 ASN A CA 1
ATOM 808 C C . ASN A 1 95 ? 7.804 9.779 7.740 1.00 95.38 95 ASN A C 1
ATOM 810 O O . ASN A 1 95 ? 8.337 8.862 7.118 1.00 95.38 95 ASN A O 1
ATOM 814 N N . LYS A 1 96 ? 6.519 9.738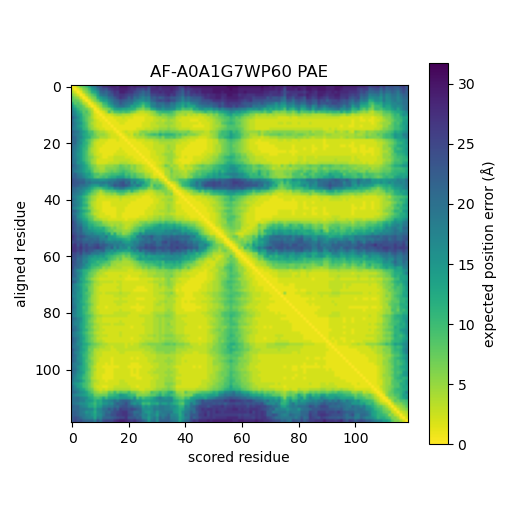 8.113 1.00 95.25 96 LYS A N 1
ATOM 815 C CA . LYS A 1 96 ? 5.638 8.594 7.828 1.00 95.25 96 LYS A CA 1
ATOM 816 C C . LYS A 1 96 ? 5.442 8.397 6.324 1.00 95.25 96 LYS A C 1
ATOM 818 O O . LYS A 1 96 ? 5.456 7.269 5.837 1.00 95.25 96 LYS A O 1
ATOM 823 N N . ILE A 1 97 ? 5.306 9.488 5.566 1.00 95.75 97 ILE A N 1
ATOM 824 C CA . ILE A 1 97 ? 5.259 9.425 4.098 1.00 95.75 97 ILE A CA 1
ATOM 825 C C . ILE A 1 97 ? 6.564 8.826 3.559 1.00 95.75 97 ILE A C 1
ATOM 827 O O . ILE A 1 97 ? 6.521 7.887 2.764 1.00 95.75 97 ILE A O 1
ATOM 831 N N . LEU A 1 98 ? 7.723 9.314 4.011 1.00 95.56 98 LEU A N 1
ATOM 832 C CA . LEU A 1 98 ? 9.023 8.799 3.579 1.00 95.56 98 LEU A CA 1
ATOM 833 C C . LEU A 1 98 ? 9.181 7.299 3.879 1.00 95.56 98 LEU A C 1
ATOM 835 O O . LEU A 1 98 ? 9.669 6.557 3.029 1.00 95.56 98 LEU A O 1
ATOM 839 N N . GLU A 1 99 ? 8.724 6.825 5.038 1.00 96.31 99 GLU A N 1
ATOM 840 C CA . GLU A 1 99 ? 8.725 5.396 5.379 1.00 96.31 99 GLU A CA 1
ATOM 841 C C . GLU A 1 99 ? 7.944 4.556 4.359 1.00 96.31 99 GLU A C 1
ATOM 843 O O . GLU A 1 99 ? 8.427 3.507 3.924 1.00 96.31 99 GLU A O 1
ATOM 848 N N . VAL A 1 100 ? 6.772 5.027 3.917 1.00 96.69 100 VAL A N 1
ATOM 849 C CA . VAL A 1 100 ? 5.980 4.353 2.873 1.00 96.69 100 VAL A CA 1
ATOM 850 C C . VAL A 1 100 ? 6.748 4.294 1.550 1.00 96.69 100 VAL A C 1
ATOM 852 O O . VAL A 1 100 ? 6.761 3.246 0.901 1.00 96.69 100 VAL A O 1
ATOM 855 N N . PHE A 1 101 ? 7.441 5.369 1.170 1.00 96.44 101 PHE A N 1
ATOM 856 C CA . PHE A 1 101 ? 8.298 5.388 -0.021 1.00 96.44 101 PHE A CA 1
ATOM 857 C C . PHE A 1 101 ? 9.440 4.371 0.077 1.00 96.44 101 PHE A C 1
ATOM 859 O O . PHE A 1 101 ? 9.650 3.583 -0.845 1.00 96.44 101 PHE A O 1
ATOM 866 N N . LEU A 1 102 ? 10.137 4.330 1.214 1.00 95.00 102 LEU A N 1
ATOM 867 C CA . LEU A 1 102 ? 11.228 3.381 1.456 1.00 95.00 102 LEU A CA 1
ATOM 868 C C . LEU A 1 102 ? 10.746 1.925 1.458 1.00 95.00 102 LEU A C 1
ATOM 870 O O . LEU A 1 102 ? 11.474 1.023 1.039 1.00 95.00 102 LEU A O 1
ATOM 874 N N . LEU A 1 103 ? 9.521 1.673 1.923 1.00 95.44 103 LEU A N 1
ATOM 875 C CA . LEU A 1 103 ? 8.886 0.366 1.792 1.00 95.44 103 LEU A CA 1
ATOM 876 C C . LEU A 1 103 ? 8.572 0.045 0.328 1.00 95.44 103 LEU A C 1
ATOM 878 O O . LEU A 1 103 ? 8.875 -1.061 -0.118 1.00 95.44 103 LEU A O 1
ATOM 882 N N . CYS A 1 104 ? 8.016 0.996 -0.421 1.00 95.12 104 CYS A N 1
ATOM 883 C CA . CYS A 1 104 ? 7.669 0.821 -1.829 1.00 95.12 104 CYS A CA 1
ATOM 884 C C . CYS A 1 104 ? 8.887 0.450 -2.693 1.00 95.12 104 CYS A C 1
ATOM 886 O O . CYS A 1 104 ? 8.797 -0.465 -3.511 1.00 95.12 104 CYS A O 1
ATOM 888 N N . GLU A 1 105 ? 10.055 1.055 -2.439 1.00 93.25 105 GLU A N 1
ATOM 889 C CA . GLU A 1 105 ? 11.311 0.738 -3.145 1.00 93.25 105 GLU A CA 1
ATOM 890 C C . GLU A 1 105 ? 11.700 -0.744 -3.065 1.00 93.25 105 GLU A C 1
ATOM 892 O O . GLU A 1 105 ? 12.306 -1.283 -3.992 1.00 93.25 105 GLU A O 1
ATOM 897 N N . LYS A 1 106 ? 11.281 -1.459 -2.014 1.00 91.50 106 LYS A N 1
ATOM 898 C CA . LYS A 1 106 ? 11.532 -2.904 -1.883 1.00 91.50 106 LYS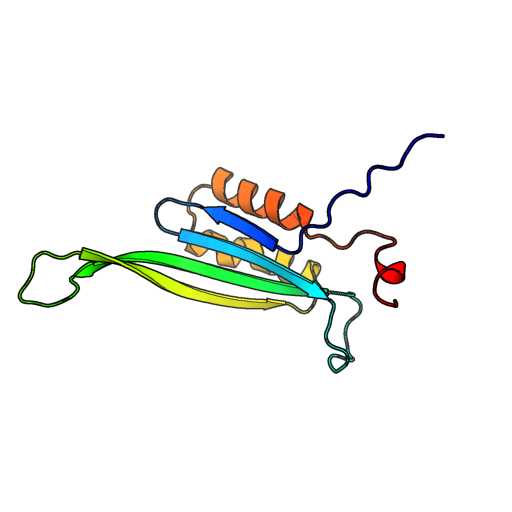 A CA 1
ATOM 899 C C . LYS A 1 106 ? 10.759 -3.749 -2.903 1.00 91.50 106 LYS A C 1
ATOM 901 O O . LYS A 1 106 ? 11.086 -4.921 -3.075 1.00 91.50 106 LYS A O 1
ATOM 906 N N . LEU A 1 107 ? 9.746 -3.180 -3.560 1.00 91.19 107 LEU A N 1
ATOM 907 C CA . LEU A 1 107 ? 8.942 -3.821 -4.607 1.00 91.19 107 LEU A CA 1
ATOM 908 C C . LEU A 1 107 ? 9.426 -3.502 -6.025 1.00 91.19 107 LEU A C 1
ATOM 910 O O . LEU A 1 107 ? 8.870 -4.025 -7.003 1.00 91.19 107 LEU A O 1
ATOM 914 N N . ARG A 1 108 ? 10.431 -2.634 -6.162 1.00 88.69 108 ARG A N 1
ATOM 915 C CA . ARG A 1 108 ? 10.995 -2.293 -7.461 1.00 88.69 108 ARG A CA 1
ATOM 916 C C . ARG A 1 108 ? 11.517 -3.553 -8.150 1.00 88.69 108 ARG A C 1
ATOM 918 O O . ARG A 1 108 ? 12.192 -4.383 -7.544 1.00 88.69 108 ARG A O 1
ATOM 925 N N . GLU A 1 109 ? 11.177 -3.680 -9.426 1.00 79.56 109 GLU A N 1
ATOM 926 C CA . GLU A 1 109 ? 11.648 -4.763 -10.284 1.00 79.56 109 GLU A CA 1
ATOM 927 C C . GLU A 1 109 ? 13.186 -4.805 -10.316 1.00 79.56 109 GLU A C 1
ATOM 929 O O . GLU A 1 109 ? 13.840 -3.776 -10.519 1.00 79.56 109 GLU A O 1
ATOM 934 N N . GLN A 1 110 ? 13.765 -5.990 -10.102 1.00 79.06 110 GLN A N 1
ATOM 935 C CA . GLN A 1 110 ? 15.216 -6.187 -10.135 1.00 79.06 110 GLN A CA 1
ATOM 936 C C . GLN A 1 110 ? 15.659 -6.742 -11.494 1.00 79.06 110 GLN A C 1
ATOM 938 O O . GLN A 1 110 ? 15.050 -7.666 -12.039 1.00 79.06 110 GLN A O 1
ATOM 943 N N . TYR A 1 111 ? 16.766 -6.218 -12.032 1.00 55.56 111 TYR A N 1
ATOM 944 C CA . TYR A 1 111 ? 17.391 -6.761 -13.242 1.00 55.56 111 TYR A CA 1
ATOM 945 C C . TYR A 1 111 ? 17.721 -8.253 -13.035 1.00 55.56 111 TYR A C 1
ATOM 947 O O . TYR A 1 111 ? 18.527 -8.600 -12.173 1.00 55.56 111 TYR A O 1
ATOM 955 N N . GLY A 1 112 ? 17.074 -9.135 -13.808 1.00 56.72 112 GLY A N 1
ATOM 956 C CA . GLY A 1 112 ? 17.225 -10.597 -13.722 1.00 56.72 112 GLY A CA 1
ATOM 957 C C . GLY A 1 112 ? 16.000 -11.372 -13.208 1.00 56.72 112 GLY A C 1
ATOM 958 O O . GLY A 1 112 ? 16.034 -12.602 -13.177 1.00 56.72 112 GLY A O 1
ATOM 959 N N . GLU A 1 113 ? 14.893 -10.710 -12.844 1.00 59.41 113 GLU A N 1
ATOM 960 C CA . GLU A 1 113 ? 13.655 -11.402 -12.426 1.00 59.41 113 GLU A CA 1
ATOM 961 C C . GLU A 1 113 ? 12.958 -12.179 -13.568 1.00 59.41 113 GLU A C 1
ATOM 963 O O . GLU A 1 113 ? 12.171 -13.084 -13.292 1.00 59.41 113 GLU A O 1
ATOM 968 N N . GLN A 1 114 ? 13.338 -11.926 -14.827 1.00 52.88 114 GLN A N 1
ATOM 969 C CA . GLN A 1 114 ? 12.787 -12.542 -16.046 1.00 52.88 114 GLN A CA 1
ATOM 970 C C . GLN A 1 114 ? 12.986 -14.067 -16.152 1.00 52.88 114 GLN A C 1
ATOM 972 O O . GLN A 1 114 ? 12.234 -14.725 -16.866 1.00 52.88 114 GLN A O 1
ATOM 977 N N . GLN A 1 115 ? 13.975 -14.644 -15.457 1.00 47.22 115 GLN A N 1
ATOM 978 C CA . GLN A 1 115 ? 14.306 -16.075 -15.566 1.00 47.22 115 GLN A CA 1
ATOM 979 C C . GLN A 1 115 ? 13.464 -16.993 -14.667 1.00 47.22 115 GLN A C 1
ATOM 981 O O . GLN A 1 115 ? 13.482 -18.194 -14.871 1.00 47.22 115 GLN A O 1
ATOM 986 N N . VAL A 1 116 ? 12.734 -16.457 -13.679 1.00 52.62 116 VAL A N 1
ATOM 987 C CA . VAL A 1 116 ? 11.994 -17.278 -12.688 1.00 52.62 116 VAL A CA 1
ATOM 988 C C . VAL A 1 116 ? 10.509 -17.429 -13.042 1.00 52.62 116 VAL A C 1
ATOM 990 O O . VAL A 1 116 ? 9.827 -18.267 -12.474 1.00 52.62 116 VAL A O 1
ATOM 993 N N . LEU A 1 117 ? 9.993 -16.621 -13.971 1.00 50.69 117 LEU A N 1
ATOM 994 C CA . LEU A 1 117 ? 8.573 -16.608 -14.354 1.00 50.69 117 LEU A CA 1
ATOM 995 C C . LEU A 1 117 ? 8.259 -17.516 -15.561 1.00 50.69 117 LEU A C 1
ATOM 997 O O . LEU A 1 117 ? 7.166 -17.426 -16.111 1.00 50.69 117 LEU A O 1
ATOM 1001 N N . ARG A 1 118 ? 9.227 -18.323 -16.019 1.00 41.75 118 ARG A N 1
ATOM 1002 C CA . ARG A 1 118 ? 9.109 -19.205 -17.197 1.00 41.75 118 ARG A CA 1
ATOM 1003 C C . ARG A 1 118 ? 9.165 -20.706 -16.876 1.00 41.75 118 ARG A C 1
ATOM 1005 O O . ARG A 1 118 ? 9.109 -21.491 -17.818 1.00 41.75 118 ARG A O 1
ATOM 1012 N N . ASP A 1 119 ? 9.251 -21.070 -15.598 1.00 40.69 119 ASP A N 1
ATOM 1013 C CA . ASP A 1 119 ? 9.108 -22.449 -15.103 1.00 40.69 119 ASP A CA 1
ATOM 1014 C C . ASP A 1 119 ? 7.706 -22.640 -14.504 1.00 40.69 119 ASP A C 1
ATOM 1016 O O . ASP A 1 119 ? 7.162 -23.761 -14.612 1.00 40.69 119 ASP A O 1
#

Organism: Aneurinibacillus thermoaerophilus (NCBI:txid143495)

Foldseek 3Di:
DDPPPPPPQAQKDWDDDPFKIKIKGWDQDDPPPDDDDDRIKIKIWMWTWDWDDPDPPDPDTDIDTHTPDIDIGPALVRCVVCLQVVVCVVDVDPVSSVVVVVRSVSNHDDPPPVVPVPD

Sequence (119 aa):
MLEKKKQKRLDFVKYLNDDYTIVIARHPRFHWMSHTESNYVYFLYITRTQNRFIDEKTAAVARYNILCFQQIYSSYSCLMKSLYAVISEYLLDANKILEVFLLCEKLREQYGEQQVLRD

pLDDT: mean 83.47, std 16.85, range [37.09, 98.12]

Nearest PDB structures (foldseek):
  4gb5-assembly1_A  TM=3.371E-01  e=3.738E-01  Kribbella flavida DSM 17836
  6xtx-assembly1_5  TM=3.070E-01  e=1.284E+00  Homo sapiens
  3l1e-assembly1_A-2  TM=3.022E-01  e=2.450E+00  Bos taurus

Radius of gyration: 18.06 Å; Cα contacts (8 Å, |Δi|>4): 162; chains: 1; bounding box: 61×37×48 Å